Protein AF-A0A8X8BGA8-F1 (afdb_monomer_lite)

pLDDT: mean 84.97, std 10.37, range [48.41, 96.0]

Structure (mmCIF, N/CA/C/O backbone):
data_AF-A0A8X8BGA8-F1
#
_entry.id   AF-A0A8X8BGA8-F1
#
loop_
_atom_site.group_PDB
_atom_site.id
_atom_site.type_symbol
_atom_site.label_atom_id
_atom_site.label_alt_id
_atom_site.label_comp_id
_atom_site.label_asym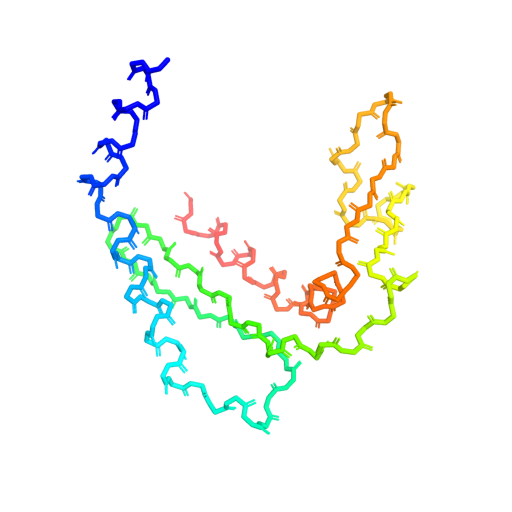_id
_atom_site.label_entity_id
_atom_site.label_seq_id
_atom_site.pdbx_PDB_ins_code
_atom_site.Cartn_x
_atom_site.Cartn_y
_atom_site.Cartn_z
_atom_site.occupancy
_atom_site.B_iso_or_equiv
_atom_site.auth_seq_id
_atom_site.auth_comp_id
_atom_site.auth_asym_id
_atom_site.auth_atom_id
_atom_site.pdbx_PDB_model_num
ATOM 1 N N . MET A 1 1 ? 1.547 29.064 -3.800 1.00 65.12 1 MET A N 1
ATOM 2 C CA . MET A 1 1 ? 1.621 28.961 -2.325 1.00 65.12 1 MET A CA 1
ATOM 3 C C . MET A 1 1 ? 0.243 28.824 -1.669 1.00 65.12 1 MET A C 1
ATOM 5 O O . MET A 1 1 ? 0.059 27.869 -0.930 1.00 65.12 1 MET A O 1
ATOM 9 N N . LEU A 1 2 ? -0.741 29.688 -1.972 1.00 78.19 2 LEU A N 1
ATOM 10 C CA . LEU A 1 2 ? -2.081 29.645 -1.347 1.00 78.19 2 LEU A CA 1
ATOM 11 C C . LEU A 1 2 ? -2.821 28.303 -1.545 1.00 78.19 2 LEU A C 1
ATOM 13 O O . LEU A 1 2 ? -3.275 27.708 -0.575 1.00 78.19 2 LEU A O 1
ATOM 17 N N . LYS A 1 3 ? -2.810 27.764 -2.774 1.00 84.06 3 LYS A N 1
ATOM 18 C CA . LYS A 1 3 ? -3.424 26.462 -3.104 1.00 84.06 3 LYS A CA 1
ATOM 19 C C . LYS A 1 3 ? -2.857 25.292 -2.284 1.00 84.06 3 LYS A C 1
ATOM 21 O O . LYS A 1 3 ? -3.600 24.410 -1.878 1.00 84.06 3 LYS A O 1
ATOM 26 N N . CYS A 1 4 ? -1.549 25.292 -2.007 1.00 87.12 4 CYS A N 1
ATOM 27 C CA . CYS A 1 4 ? -0.906 24.252 -1.195 1.00 87.12 4 CYS A CA 1
ATOM 28 C C . CYS A 1 4 ? -1.344 24.334 0.272 1.00 87.12 4 CYS A C 1
ATOM 30 O O . CYS A 1 4 ? -1.566 23.308 0.905 1.00 87.12 4 CYS A O 1
ATOM 32 N N . LEU A 1 5 ? -1.493 25.552 0.802 1.00 92.44 5 LEU A N 1
ATOM 33 C CA . LEU A 1 5 ? -1.941 25.773 2.175 1.00 92.44 5 LEU A CA 1
ATOM 34 C C . LEU A 1 5 ? -3.408 25.368 2.363 1.00 92.44 5 LEU A C 1
ATOM 36 O O . LEU A 1 5 ? -3.749 24.738 3.361 1.00 92.44 5 LEU A O 1
ATOM 40 N N . GLU A 1 6 ? -4.274 25.721 1.415 1.00 93.25 6 GLU A N 1
ATOM 41 C CA . GLU A 1 6 ? -5.689 25.337 1.433 1.00 93.25 6 GLU A CA 1
ATOM 42 C C . GLU A 1 6 ? -5.857 23.821 1.336 1.00 93.25 6 GLU A C 1
ATOM 44 O O . GLU A 1 6 ? -6.574 23.233 2.146 1.00 93.25 6 GLU A O 1
ATOM 49 N N . PHE A 1 7 ? -5.131 23.180 0.418 1.00 91.62 7 PHE A N 1
ATOM 50 C CA . PHE A 1 7 ? -5.152 21.728 0.284 1.00 91.62 7 PHE A CA 1
ATOM 51 C C . PHE A 1 7 ? -4.599 21.027 1.532 1.00 91.62 7 PHE A C 1
ATOM 53 O O . PHE A 1 7 ? -5.218 20.096 2.038 1.00 91.62 7 PHE A O 1
ATOM 60 N N . GLY A 1 8 ? -3.492 21.516 2.101 1.00 90.81 8 GLY A N 1
ATOM 61 C CA . GLY A 1 8 ? -2.949 20.985 3.353 1.00 90.81 8 GLY A CA 1
ATOM 62 C C . GLY A 1 8 ? -3.947 21.081 4.511 1.00 90.81 8 GLY A C 1
ATOM 63 O O . GLY A 1 8 ? -4.147 20.111 5.238 1.00 90.81 8 GLY A O 1
ATOM 64 N N . LYS A 1 9 ? -4.647 22.216 4.646 1.00 92.19 9 LYS A N 1
ATOM 65 C CA . LYS A 1 9 ? -5.720 22.383 5.643 1.00 92.19 9 LYS A CA 1
ATOM 66 C C . LYS A 1 9 ? -6.888 21.428 5.406 1.00 92.19 9 LYS A C 1
ATOM 68 O O . LYS A 1 9 ? -7.451 20.936 6.379 1.00 92.19 9 LYS A O 1
ATOM 73 N N . LEU A 1 10 ? -7.264 21.181 4.151 1.00 93.81 10 LEU A N 1
ATOM 74 C CA . LEU A 1 10 ? -8.320 20.228 3.807 1.00 93.81 10 LEU A CA 1
ATOM 75 C C . LEU A 1 10 ? -7.934 18.804 4.226 1.00 93.81 10 LEU A C 1
ATOM 77 O O . LEU A 1 10 ? -8.710 18.149 4.913 1.00 93.81 10 LEU A O 1
ATOM 81 N N . VAL A 1 11 ? -6.724 18.357 3.876 1.00 91.06 11 VAL A N 1
ATOM 82 C CA . VAL A 1 11 ? -6.218 17.025 4.243 1.00 91.06 11 VAL A CA 1
ATOM 83 C C . VAL A 1 11 ? -6.163 16.862 5.764 1.00 91.06 11 VAL A C 1
ATOM 85 O O . VAL A 1 11 ? -6.640 15.857 6.284 1.00 91.06 11 VAL A O 1
ATOM 88 N N . LEU A 1 12 ? -5.675 17.866 6.498 1.00 90.06 12 LEU A N 1
ATOM 89 C CA . LEU A 1 12 ? -5.631 17.825 7.966 1.00 90.06 12 LEU A CA 1
ATOM 90 C C . LEU A 1 12 ? -7.021 17.743 8.615 1.00 90.06 12 LEU A C 1
ATOM 92 O O . LEU A 1 12 ? -7.156 17.136 9.669 1.00 90.06 12 LEU A O 1
ATOM 96 N N . LYS A 1 13 ? -8.049 18.332 7.993 1.00 92.88 13 LYS A N 1
ATOM 97 C CA . LYS A 1 13 ? -9.440 18.294 8.480 1.00 92.88 13 LYS A CA 1
ATOM 98 C C . LYS A 1 13 ? -10.223 17.053 8.045 1.00 92.88 13 LYS A C 1
ATOM 100 O O . LYS A 1 13 ? -11.370 16.905 8.445 1.00 92.88 13 LYS A O 1
ATOM 105 N N . SER A 1 14 ? -9.655 16.215 7.181 1.00 89.56 14 SER A N 1
ATOM 106 C CA . SER A 1 14 ? -10.356 15.065 6.591 1.00 89.56 14 SER A CA 1
ATOM 107 C C . SER A 1 14 ? -10.344 13.807 7.464 1.00 89.56 14 SER A C 1
ATOM 109 O O . SER A 1 14 ? -10.905 12.793 7.061 1.00 89.56 14 SER A O 1
ATOM 111 N N . ASP A 1 15 ? -9.647 13.844 8.600 1.00 90.25 15 ASP A N 1
ATOM 112 C CA . ASP A 1 15 ? -9.330 12.700 9.464 1.00 90.25 15 ASP A CA 1
ATOM 113 C C . ASP A 1 15 ? -8.591 11.533 8.773 1.00 90.25 15 ASP A C 1
ATOM 115 O O . ASP A 1 15 ? -8.192 10.578 9.434 1.00 90.25 15 ASP A O 1
ATOM 119 N N . LEU A 1 16 ? -8.289 11.628 7.470 1.00 91.38 16 LEU A N 1
ATOM 120 C CA . LEU A 1 16 ? -7.597 10.576 6.719 1.00 91.38 16 LEU A CA 1
ATOM 121 C C . LEU A 1 16 ? -6.203 10.291 7.282 1.00 91.38 16 LEU A C 1
ATOM 123 O O . LEU A 1 16 ? -5.839 9.131 7.452 1.00 91.38 16 LEU A O 1
ATOM 127 N N . LEU A 1 17 ? -5.428 11.336 7.591 1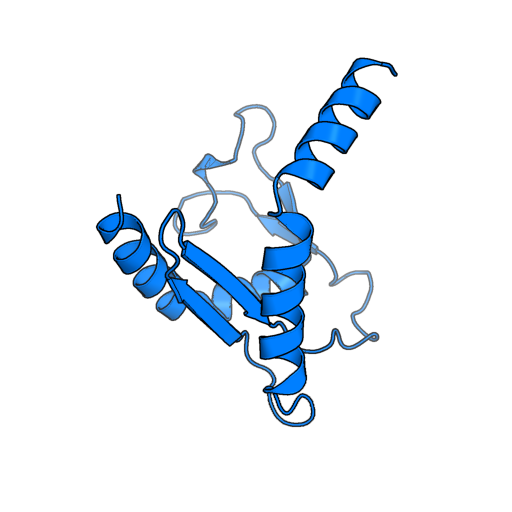.00 93.06 17 LEU A N 1
ATOM 128 C CA . LEU A 1 17 ? -4.089 11.188 8.168 1.00 93.06 17 LEU A CA 1
ATOM 129 C C . LEU A 1 17 ? -4.111 10.552 9.569 1.00 93.06 17 LEU A C 1
ATOM 131 O O . LEU A 1 17 ? -3.435 9.537 9.738 1.00 93.06 17 LEU A O 1
ATOM 135 N N . PRO A 1 18 ? -4.851 11.084 10.567 1.00 92.81 18 PRO A N 1
ATOM 136 C CA . PRO A 1 18 ? -4.879 10.475 11.895 1.00 92.81 18 PRO A CA 1
ATOM 137 C C . PRO A 1 18 ? -5.465 9.056 11.882 1.00 92.81 18 PRO A C 1
ATOM 139 O O . PRO A 1 18 ? -4.905 8.184 12.546 1.00 92.81 18 PRO A O 1
ATOM 142 N N . ASN A 1 19 ? -6.505 8.781 11.085 1.00 92.88 19 ASN A N 1
ATOM 143 C CA . ASN A 1 19 ? -7.072 7.432 10.980 1.00 92.88 19 ASN A CA 1
ATOM 144 C C . ASN A 1 19 ? -6.078 6.449 10.350 1.00 92.88 19 ASN A C 1
ATOM 146 O O . ASN A 1 19 ? -5.825 5.385 10.918 1.00 92.88 19 ASN A O 1
ATOM 150 N N . SER A 1 20 ? -5.453 6.825 9.227 1.00 94.31 20 SER A N 1
ATOM 151 C CA . SER A 1 20 ? -4.439 5.990 8.567 1.00 94.31 20 SER A CA 1
ATOM 152 C C . SER A 1 20 ? -3.267 5.709 9.504 1.00 94.31 20 SER A C 1
ATOM 154 O O . SER A 1 20 ? -2.825 4.569 9.628 1.00 94.31 20 SER A O 1
ATOM 156 N N . TRP A 1 21 ? -2.786 6.737 10.210 1.00 95.31 21 TRP A N 1
ATOM 157 C CA . TRP A 1 21 ? -1.675 6.593 11.145 1.00 95.31 21 TRP A CA 1
ATOM 158 C C . TRP A 1 21 ? -2.026 5.688 12.325 1.00 95.31 21 TRP A C 1
ATOM 160 O O . TRP A 1 21 ?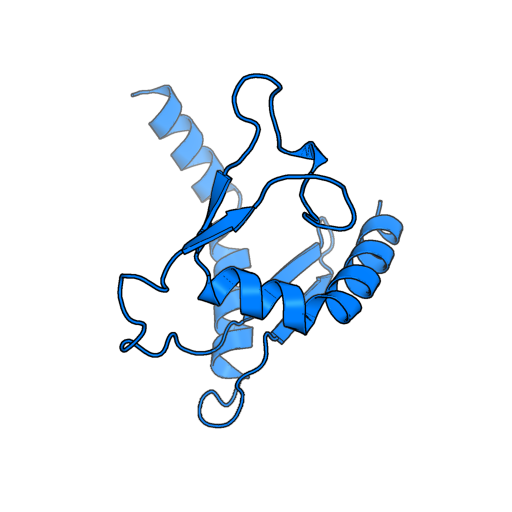 -1.231 4.820 12.675 1.00 95.31 21 TRP A O 1
ATOM 170 N N . SER A 1 22 ? -3.233 5.816 12.884 1.00 95.12 22 SER A N 1
ATOM 171 C CA . SER A 1 22 ? -3.702 4.930 13.953 1.00 95.12 22 SER A CA 1
ATOM 172 C C . SER A 1 22 ? -3.682 3.461 13.527 1.00 95.12 22 SER A C 1
ATOM 174 O O . SER A 1 22 ? -3.280 2.614 14.321 1.00 95.12 22 SER A O 1
ATOM 176 N N . LYS A 1 23 ? -4.082 3.148 12.287 1.00 96.00 23 LYS A N 1
ATOM 177 C CA . LYS A 1 23 ? -4.046 1.776 11.756 1.00 96.00 23 LYS A CA 1
ATOM 178 C C . LYS A 1 23 ? -2.634 1.284 11.487 1.00 96.00 23 LYS A C 1
ATOM 180 O O . LYS A 1 23 ? -2.325 0.144 11.813 1.00 96.00 23 LYS A O 1
ATOM 185 N N . ILE A 1 24 ? -1.752 2.147 10.988 1.00 94.94 24 ILE A N 1
ATOM 186 C CA . ILE A 1 24 ? -0.325 1.826 10.857 1.00 94.94 24 ILE A CA 1
ATOM 187 C C . ILE A 1 24 ? 0.281 1.496 12.228 1.00 94.94 24 ILE A C 1
ATOM 189 O O . ILE A 1 24 ? 0.976 0.492 12.351 1.00 94.94 24 ILE A O 1
ATOM 193 N N . SER A 1 25 ? -0.005 2.296 13.261 1.00 93.44 25 SER A N 1
ATOM 194 C CA . SER A 1 25 ? 0.475 2.042 14.626 1.00 93.44 25 SER A CA 1
ATOM 195 C C . SER A 1 25 ? -0.075 0.735 15.199 1.00 93.44 25 SER A C 1
ATOM 197 O O . SER A 1 25 ? 0.678 -0.038 15.776 1.00 93.44 25 SER A O 1
ATOM 199 N N . GLU A 1 26 ? -1.361 0.444 14.994 1.00 93.88 26 GLU A N 1
ATOM 200 C CA . GLU A 1 26 ? -1.982 -0.812 15.433 1.00 93.88 26 GLU A CA 1
ATOM 201 C C . GLU A 1 26 ? -1.273 -2.039 14.831 1.00 93.88 26 GLU A C 1
ATOM 203 O O . GLU A 1 26 ? -0.908 -2.969 15.553 1.00 93.88 26 GLU A O 1
ATOM 208 N N . VAL A 1 27 ? -1.006 -2.016 13.519 1.00 91.94 27 VAL A N 1
ATOM 209 C CA . VAL A 1 27 ? -0.263 -3.093 12.847 1.00 91.94 27 VAL A CA 1
ATOM 210 C C . VAL A 1 27 ? 1.166 -3.178 13.375 1.00 91.94 27 VAL A C 1
ATOM 212 O O . VAL A 1 27 ? 1.618 -4.274 13.705 1.00 91.94 27 VAL A O 1
ATOM 215 N N . TYR A 1 28 ? 1.843 -2.035 13.507 1.00 87.31 28 TYR A N 1
ATOM 216 C CA . TYR A 1 28 ? 3.218 -1.950 13.996 1.00 87.31 28 TYR A CA 1
ATOM 217 C C . TYR A 1 28 ? 3.389 -2.617 15.368 1.00 87.31 28 TYR A C 1
ATOM 219 O O . TYR A 1 28 ? 4.280 -3.449 15.526 1.00 87.31 28 TYR A O 1
ATOM 227 N N . GLU A 1 29 ? 2.522 -2.299 16.333 1.00 87.94 29 GLU A N 1
ATOM 228 C CA . GLU A 1 29 ? 2.584 -2.846 17.698 1.00 87.94 29 GLU A CA 1
ATOM 229 C C . GLU A 1 29 ? 2.223 -4.340 17.750 1.00 87.94 29 GLU A C 1
ATOM 231 O O . GLU A 1 29 ? 2.729 -5.086 18.587 1.00 87.94 29 GLU A O 1
ATOM 236 N N . SER A 1 30 ? 1.363 -4.807 16.839 1.00 85.06 30 SER A N 1
ATOM 237 C CA . SER A 1 30 ? 0.944 -6.215 16.780 1.00 85.06 30 SER A CA 1
ATOM 238 C C . SER A 1 30 ? 1.960 -7.148 16.100 1.00 85.06 30 SER A C 1
ATOM 240 O O . SER A 1 30 ? 1.890 -8.370 16.265 1.00 85.06 30 SER A O 1
ATOM 242 N N . THR A 1 31 ? 2.906 -6.603 15.326 1.00 81.06 31 THR A N 1
ATOM 243 C CA . THR A 1 31 ? 3.879 -7.389 14.559 1.00 81.06 31 THR A CA 1
ATOM 244 C C . THR A 1 31 ? 5.171 -7.621 15.350 1.00 81.06 31 THR A C 1
ATOM 246 O O . THR A 1 31 ? 5.926 -6.695 15.639 1.00 81.06 31 THR A O 1
ATOM 249 N N . ASN A 1 32 ? 5.532 -8.889 15.583 1.00 72.00 32 ASN A N 1
ATOM 250 C CA . ASN A 1 32 ? 6.877 -9.237 16.052 1.00 72.00 32 ASN A CA 1
ATOM 251 C C . ASN A 1 32 ? 7.906 -9.114 14.910 1.00 72.00 32 ASN A C 1
ATOM 253 O O . ASN A 1 32 ? 8.078 -10.022 14.095 1.00 72.00 32 ASN A O 1
ATOM 257 N N . ARG A 1 33 ? 8.597 -7.972 14.850 1.00 67.62 33 ARG A N 1
ATOM 258 C CA . ARG A 1 33 ? 9.527 -7.609 13.762 1.00 67.62 33 ARG A CA 1
ATOM 259 C C . ARG A 1 33 ? 10.835 -8.400 13.730 1.00 67.62 33 ARG A C 1
ATOM 261 O O . ARG A 1 33 ? 11.535 -8.363 12.724 1.00 67.62 33 ARG A O 1
ATOM 268 N N . ASN A 1 34 ? 11.167 -9.126 14.796 1.00 64.81 34 ASN A N 1
ATOM 269 C CA . ASN A 1 34 ? 12.442 -9.843 14.899 1.00 64.81 34 ASN A CA 1
ATOM 270 C C . ASN A 1 34 ? 12.453 -11.197 14.172 1.00 64.81 34 ASN A C 1
ATOM 272 O O . ASN A 1 34 ? 13.501 -11.835 14.106 1.00 64.81 34 ASN A O 1
ATOM 276 N N . GLN A 1 35 ? 11.310 -11.654 13.649 1.00 59.78 35 GLN A N 1
ATOM 277 C CA . GLN A 1 35 ? 11.185 -12.981 13.033 1.00 59.78 35 GLN A CA 1
ATOM 278 C C . GLN A 1 35 ? 10.593 -12.970 11.624 1.00 59.78 35 GLN A C 1
ATOM 280 O O . GLN A 1 35 ? 10.738 -13.964 10.918 1.00 59.78 35 GLN A O 1
ATOM 285 N N . ASP A 1 36 ? 9.958 -11.878 11.195 1.00 63.56 36 ASP A N 1
ATOM 286 C CA . ASP A 1 36 ? 9.201 -11.874 9.947 1.00 63.56 36 ASP A CA 1
ATOM 287 C C . ASP A 1 36 ? 9.906 -11.091 8.839 1.00 63.56 36 ASP A C 1
ATOM 289 O O . ASP A 1 36 ? 10.149 -9.890 8.958 1.00 63.56 36 ASP A O 1
ATOM 293 N N . SER A 1 37 ? 10.251 -11.791 7.759 1.00 70.56 37 SER A N 1
ATOM 294 C CA . SER A 1 37 ? 10.861 -11.206 6.563 1.00 70.56 37 SER A CA 1
ATOM 295 C C . SER A 1 37 ? 9.858 -10.961 5.434 1.00 70.56 37 SER A C 1
ATOM 297 O O . SER A 1 37 ? 10.273 -10.542 4.355 1.00 70.56 37 SER A O 1
ATOM 299 N N . SER A 1 38 ? 8.572 -11.255 5.644 1.00 82.75 38 SER A N 1
ATOM 300 C CA . SER A 1 38 ? 7.530 -11.141 4.619 1.00 82.75 38 SER A CA 1
ATOM 301 C C . SER A 1 38 ? 6.756 -9.820 4.705 1.00 82.75 38 SER A C 1
ATOM 303 O O . SER A 1 38 ? 6.701 -9.179 5.756 1.00 82.75 38 SER A O 1
ATOM 305 N N . LEU A 1 39 ? 6.169 -9.396 3.579 1.00 88.06 39 LEU A N 1
ATOM 306 C CA . LEU A 1 39 ? 5.236 -8.270 3.542 1.00 88.06 39 LEU A CA 1
ATOM 307 C C . LEU A 1 39 ? 3.916 -8.691 4.192 1.00 88.06 39 LEU A C 1
ATOM 309 O O . LEU A 1 39 ? 3.283 -9.644 3.746 1.00 88.06 39 LEU A O 1
ATOM 313 N N . LYS A 1 40 ? 3.467 -7.944 5.200 1.00 89.12 40 LYS A N 1
ATOM 314 C CA . LYS A 1 40 ? 2.163 -8.166 5.828 1.00 89.12 40 LYS A CA 1
ATOM 315 C C . LYS A 1 40 ? 1.141 -7.185 5.299 1.00 89.12 40 LYS A C 1
ATOM 317 O O . LYS A 1 40 ? 1.420 -5.997 5.151 1.00 89.12 40 LYS A O 1
ATOM 322 N N . ILE A 1 41 ? -0.065 -7.690 5.077 1.00 91.56 41 ILE A N 1
ATOM 323 C CA . ILE A 1 41 ? -1.201 -6.908 4.604 1.00 91.56 41 ILE A CA 1
ATOM 324 C C . ILE A 1 41 ? -2.322 -7.043 5.632 1.00 91.56 41 ILE A C 1
ATOM 326 O O . ILE A 1 41 ? -2.686 -8.152 6.028 1.00 91.56 41 ILE A O 1
ATOM 330 N N . LYS A 1 42 ? -2.856 -5.911 6.092 1.00 92.50 42 LYS A N 1
ATOM 331 C CA . LYS A 1 42 ? -4.000 -5.849 7.009 1.00 92.50 42 LYS A CA 1
ATOM 332 C C . LYS A 1 42 ? -5.093 -4.982 6.407 1.00 92.50 42 LYS A C 1
ATOM 334 O O . LYS A 1 42 ? -4.818 -3.896 5.906 1.00 92.50 42 LYS A O 1
ATOM 339 N N . ILE A 1 43 ? -6.323 -5.477 6.459 1.00 92.69 43 ILE A N 1
ATOM 340 C CA . ILE A 1 43 ? -7.493 -4.833 5.865 1.00 92.69 43 ILE A CA 1
ATOM 341 C C . ILE A 1 43 ? -8.422 -4.406 6.997 1.00 92.69 43 ILE A C 1
ATOM 343 O O . ILE A 1 43 ? -8.769 -5.212 7.859 1.00 92.69 43 ILE A O 1
ATOM 347 N N . TYR A 1 44 ? -8.830 -3.144 6.971 1.00 92.69 44 TYR A N 1
ATOM 348 C CA . TYR A 1 44 ? -9.743 -2.535 7.926 1.00 92.69 44 TYR A CA 1
ATOM 349 C C . TYR A 1 44 ? -10.951 -1.979 7.167 1.00 92.69 44 TYR A C 1
ATOM 351 O O . TYR A 1 44 ? -10.876 -0.873 6.627 1.00 92.69 44 TYR A O 1
ATOM 359 N N . PRO A 1 45 ? -12.055 -2.737 7.081 1.00 90.31 45 PRO A N 1
ATOM 360 C CA . PRO A 1 45 ? -13.299 -2.228 6.521 1.00 90.31 45 PRO A CA 1
ATOM 361 C C . PRO A 1 45 ? -13.878 -1.145 7.437 1.00 90.31 45 PRO A C 1
ATOM 363 O O . PRO A 1 45 ? -14.074 -1.377 8.631 1.00 90.31 45 PRO A O 1
ATOM 366 N N . GLU A 1 46 ? -14.174 0.030 6.888 1.00 87.06 46 GLU A N 1
ATOM 367 C CA . GLU A 1 46 ? -14.832 1.129 7.598 1.00 87.06 46 GLU A CA 1
ATOM 368 C C . GLU A 1 46 ? -16.152 1.487 6.906 1.00 87.06 46 GLU A C 1
ATOM 370 O O . GLU A 1 46 ? -16.463 1.030 5.808 1.00 87.06 46 GLU A O 1
ATOM 375 N N . THR A 1 47 ? -16.960 2.336 7.540 1.00 86.81 47 THR A N 1
ATOM 376 C CA . THR A 1 47 ? -18.298 2.678 7.029 1.00 86.81 47 THR A CA 1
ATOM 377 C C . THR A 1 47 ? -18.269 3.402 5.678 1.00 86.81 47 THR A C 1
ATOM 379 O O . THR A 1 47 ? -19.248 3.350 4.941 1.00 86.81 47 THR A O 1
ATOM 382 N N . LYS A 1 48 ? -17.183 4.121 5.363 1.00 87.75 48 LYS A N 1
ATOM 383 C CA . LYS A 1 48 ? -17.083 4.982 4.167 1.00 87.75 48 LYS A CA 1
ATOM 384 C C . LYS A 1 48 ? -16.000 4.557 3.178 1.00 87.75 48 LYS A C 1
ATOM 386 O O . LYS A 1 48 ? -16.036 4.987 2.031 1.00 87.75 48 LYS A O 1
ATOM 391 N N . TYR A 1 49 ? -15.015 3.794 3.630 1.00 88.88 49 TYR A N 1
ATOM 392 C CA . TYR A 1 49 ? -13.873 3.346 2.843 1.00 88.88 49 TYR A CA 1
ATOM 393 C C . TYR A 1 49 ? -13.266 2.109 3.502 1.00 88.88 49 TYR A C 1
ATOM 395 O O . TYR A 1 49 ? -13.610 1.763 4.627 1.00 88.88 49 TYR A O 1
ATOM 403 N N . THR A 1 50 ? -12.358 1.441 2.803 1.00 90.88 50 THR A N 1
ATOM 404 C CA . THR A 1 50 ? -11.554 0.360 3.375 1.00 90.88 50 THR A CA 1
ATOM 405 C C . THR A 1 50 ? -10.107 0.817 3.443 1.00 90.88 50 THR A C 1
ATOM 407 O O . THR A 1 50 ? -9.559 1.283 2.444 1.00 90.88 50 THR A O 1
ATOM 410 N N . THR A 1 51 ? -9.487 0.675 4.611 1.00 93.31 51 THR A N 1
ATOM 411 C CA . THR A 1 51 ? -8.070 0.984 4.814 1.00 93.31 51 THR A CA 1
ATOM 412 C C . THR A 1 51 ? -7.247 -0.292 4.667 1.00 93.31 51 THR A C 1
ATOM 414 O O . THR A 1 51 ? -7.471 -1.267 5.382 1.00 93.31 51 THR A O 1
ATOM 417 N N . VAL A 1 52 ? -6.273 -0.291 3.755 1.00 94.75 52 VAL A N 1
ATOM 418 C CA . VAL A 1 52 ? -5.313 -1.392 3.582 1.00 94.75 52 VAL A CA 1
ATOM 419 C C . VAL A 1 52 ? -3.941 -0.932 4.063 1.00 94.75 52 VAL A C 1
ATOM 421 O O . VAL A 1 52 ? -3.372 0.015 3.521 1.00 94.75 52 VAL A O 1
ATOM 424 N N . VAL A 1 53 ? -3.410 -1.600 5.084 1.00 95.12 53 VAL A N 1
ATOM 425 C CA . VAL A 1 53 ? -2.102 -1.310 5.677 1.00 95.12 53 VAL A CA 1
ATOM 426 C C . VAL A 1 53 ? -1.089 -2.348 5.213 1.00 95.12 53 VAL A C 1
ATOM 428 O O . VAL A 1 53 ? -1.301 -3.550 5.376 1.00 95.12 53 VAL A O 1
ATOM 431 N N . PHE A 1 54 ? 0.028 -1.863 4.674 1.00 93.44 54 PHE A N 1
ATOM 432 C CA . PHE A 1 54 ? 1.189 -2.661 4.295 1.00 93.44 54 PHE A CA 1
ATOM 433 C C . PHE A 1 54 ? 2.287 -2.488 5.350 1.00 93.44 54 PHE A C 1
ATOM 435 O O . PHE A 1 54 ? 2.786 -1.381 5.544 1.00 93.44 54 PHE A O 1
ATOM 442 N N . ASP A 1 55 ? 2.670 -3.572 6.020 1.00 90.62 55 ASP A N 1
ATOM 443 C CA . ASP A 1 55 ? 3.782 -3.605 6.977 1.00 90.62 55 ASP A CA 1
ATOM 444 C C . ASP A 1 55 ? 4.938 -4.387 6.354 1.00 90.62 55 ASP A C 1
ATOM 446 O O . ASP A 1 55 ? 4.912 -5.613 6.231 1.00 90.62 55 ASP A O 1
ATOM 450 N N . ALA A 1 56 ? 5.923 -3.633 5.873 1.00 88.81 56 ALA A N 1
ATOM 451 C CA . ALA A 1 56 ? 7.143 -4.169 5.295 1.00 88.81 56 ALA A CA 1
ATOM 452 C C . ALA A 1 56 ? 8.186 -4.429 6.397 1.00 88.81 56 ALA A C 1
ATOM 454 O O . ALA A 1 56 ? 8.265 -3.661 7.365 1.00 88.81 56 ALA A O 1
ATOM 455 N N . PRO A 1 57 ? 9.037 -5.459 6.242 1.00 84.88 57 PRO A N 1
ATOM 456 C CA . PRO A 1 57 ? 10.123 -5.707 7.178 1.00 84.88 57 PRO A CA 1
ATOM 457 C C . PRO A 1 57 ? 11.099 -4.525 7.210 1.00 84.88 57 PRO A C 1
ATOM 459 O O . PRO A 1 57 ? 11.220 -3.756 6.250 1.00 84.88 57 PRO A O 1
ATOM 462 N N . LEU A 1 58 ? 11.839 -4.400 8.315 1.00 78.19 58 LEU A N 1
ATOM 463 C CA . LEU A 1 58 ? 12.884 -3.386 8.436 1.00 78.19 58 LEU A CA 1
ATOM 464 C C . LEU A 1 58 ? 13.892 -3.532 7.289 1.00 78.19 58 LEU A C 1
ATOM 466 O O . LEU A 1 58 ? 14.449 -4.608 7.055 1.00 78.19 58 LEU A O 1
ATOM 470 N N . LEU A 1 59 ? 14.138 -2.425 6.587 1.00 69.00 59 LEU A N 1
ATOM 471 C CA . LEU A 1 59 ? 15.145 -2.362 5.538 1.00 69.00 59 LEU A CA 1
ATOM 472 C C . LEU A 1 59 ? 16.507 -2.703 6.150 1.00 69.00 59 LEU A C 1
ATOM 474 O O . LEU A 1 59 ? 17.001 -1.994 7.027 1.00 69.00 59 LEU A O 1
ATOM 478 N N . ARG A 1 60 ? 17.134 -3.785 5.680 1.00 66.38 60 ARG A N 1
ATOM 479 C CA . ARG A 1 60 ? 18.539 -4.051 5.999 1.00 66.38 60 ARG A CA 1
ATOM 480 C C . ARG A 1 60 ? 19.356 -2.915 5.389 1.00 66.38 60 ARG A C 1
ATOM 482 O O . ARG A 1 60 ? 19.390 -2.770 4.174 1.00 66.38 60 ARG A O 1
ATOM 489 N N . THR A 1 61 ? 20.021 -2.116 6.213 1.00 59.19 61 THR A N 1
ATOM 490 C CA . THR A 1 61 ? 20.788 -0.923 5.801 1.00 59.19 61 THR A CA 1
ATOM 491 C C . THR A 1 61 ? 22.003 -1.218 4.911 1.00 59.19 61 THR A C 1
ATOM 493 O O . THR A 1 61 ? 22.690 -0.292 4.501 1.00 59.19 61 THR A O 1
ATOM 496 N N . ASN A 1 62 ? 22.264 -2.488 4.586 1.00 59.97 62 ASN A N 1
ATOM 497 C CA . ASN A 1 62 ? 23.459 -2.941 3.874 1.00 59.97 62 ASN A CA 1
ATOM 498 C C . ASN A 1 62 ? 23.183 -3.339 2.414 1.00 59.97 62 ASN A C 1
ATOM 500 O O . ASN A 1 62 ? 23.910 -4.169 1.870 1.00 59.97 62 ASN A O 1
ATOM 504 N N . TYR A 1 63 ? 22.139 -2.803 1.774 1.00 62.22 63 TYR A N 1
ATOM 505 C CA . TYR A 1 63 ? 21.980 -2.995 0.331 1.00 62.22 63 TYR A CA 1
ATOM 506 C C . TYR A 1 63 ? 23.082 -2.221 -0.407 1.00 62.22 63 TYR A C 1
ATOM 508 O O . TYR A 1 63 ? 23.198 -1.009 -0.209 1.00 62.22 63 TYR A O 1
ATOM 516 N N . PRO A 1 64 ? 23.896 -2.881 -1.251 1.00 63.69 64 PRO A N 1
ATOM 517 C CA . PRO A 1 64 ? 24.848 -2.183 -2.104 1.00 63.69 64 PRO A CA 1
ATOM 518 C C . PRO A 1 64 ? 24.105 -1.154 -2.961 1.00 63.69 64 PRO A C 1
ATOM 520 O O . PRO A 1 64 ? 23.065 -1.476 -3.540 1.00 63.69 64 PRO A O 1
ATOM 523 N N . SER A 1 65 ? 24.629 0.071 -3.057 1.00 60.44 65 SER A N 1
ATOM 524 C CA . SER A 1 65 ? 23.993 1.157 -3.823 1.00 60.44 65 SER A CA 1
ATOM 525 C C . SER A 1 65 ? 23.738 0.767 -5.286 1.00 60.44 65 SER A C 1
ATOM 527 O O . SER A 1 65 ? 22.735 1.175 -5.868 1.00 60.44 65 SER A O 1
ATOM 529 N N . ASP A 1 66 ? 24.591 -0.092 -5.847 1.00 59.59 66 ASP A N 1
ATOM 530 C CA . ASP A 1 66 ? 24.493 -0.589 -7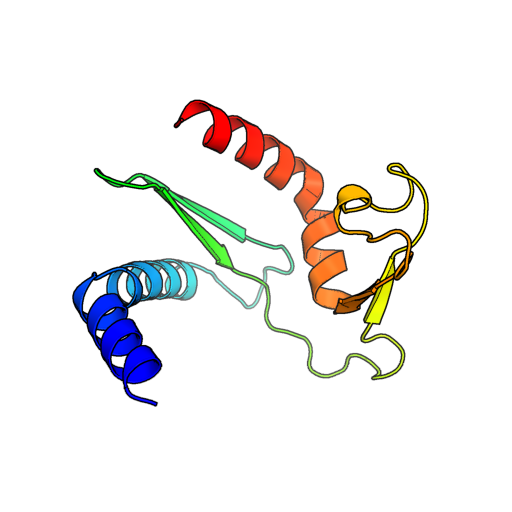.225 1.00 59.59 66 ASP A CA 1
ATOM 531 C C . ASP A 1 66 ? 23.363 -1.619 -7.420 1.00 59.59 66 ASP A C 1
ATOM 533 O O . ASP A 1 66 ? 22.988 -1.941 -8.542 1.00 59.59 66 ASP A O 1
ATOM 537 N N . SER A 1 67 ? 22.790 -2.135 -6.328 1.00 65.06 67 SER A N 1
ATOM 538 C CA . SER A 1 67 ? 21.664 -3.080 -6.315 1.00 65.06 67 SER A CA 1
ATOM 539 C C . SER A 1 67 ? 20.358 -2.441 -5.833 1.00 65.06 67 SER A C 1
ATOM 541 O O . SER A 1 67 ? 19.376 -3.146 -5.617 1.00 65.06 67 SER A O 1
ATOM 543 N N . ALA A 1 68 ? 20.324 -1.118 -5.638 1.00 77.56 68 ALA A N 1
ATOM 544 C CA . ALA A 1 68 ? 19.175 -0.418 -5.064 1.00 77.56 68 ALA A CA 1
ATOM 545 C C . ALA A 1 68 ? 18.027 -0.187 -6.062 1.00 77.56 68 ALA A C 1
ATOM 547 O O . ALA A 1 68 ? 16.929 0.186 -5.644 1.00 77.56 68 ALA A O 1
ATOM 548 N N . SER A 1 69 ? 18.247 -0.410 -7.364 1.00 88.31 69 SER A N 1
ATOM 549 C CA . SER A 1 69 ? 17.239 -0.166 -8.400 1.00 88.31 69 SER A CA 1
ATOM 550 C C . SER A 1 69 ? 17.082 -1.320 -9.386 1.00 88.31 69 SER A C 1
ATOM 552 O O . SER A 1 69 ? 18.063 -1.925 -9.806 1.00 88.31 69 SER A O 1
ATOM 554 N N . THR A 1 70 ? 15.841 -1.586 -9.784 1.00 89.81 70 THR A N 1
ATOM 555 C CA . THR A 1 70 ? 15.475 -2.519 -10.850 1.00 89.81 70 THR A CA 1
ATOM 556 C C . THR A 1 70 ? 14.848 -1.720 -11.981 1.00 89.81 70 THR A C 1
ATOM 558 O O . THR A 1 70 ? 13.850 -1.029 -11.772 1.00 89.81 70 THR A O 1
ATOM 561 N N . THR A 1 71 ? 15.427 -1.801 -13.176 1.00 91.38 71 THR A N 1
ATOM 562 C CA . THR A 1 71 ? 14.831 -1.212 -14.377 1.00 91.38 71 THR A CA 1
ATOM 563 C C . THR A 1 71 ? 13.799 -2.168 -14.947 1.00 91.38 71 THR A C 1
ATOM 565 O O . THR A 1 71 ? 14.111 -3.311 -15.274 1.00 91.38 71 THR A O 1
ATOM 568 N N . LEU A 1 72 ? 12.570 -1.687 -15.086 1.00 90.69 72 LEU A N 1
ATOM 569 C CA . LEU A 1 72 ? 11.496 -2.402 -15.748 1.00 90.69 72 LEU A CA 1
ATOM 570 C C . LEU A 1 72 ? 11.362 -1.865 -17.169 1.00 90.69 72 LEU A C 1
ATOM 572 O O . LEU A 1 72 ? 11.225 -0.654 -17.375 1.00 90.69 72 LEU A O 1
ATOM 576 N N . SER A 1 73 ? 11.346 -2.770 -18.143 1.00 89.88 73 SER A N 1
ATOM 577 C CA . SER A 1 73 ? 11.069 -2.508 -19.565 1.00 89.88 73 SER A CA 1
ATOM 578 C C . SER A 1 73 ? 10.322 -3.706 -20.163 1.00 89.88 73 SER A C 1
ATOM 580 O O . SER A 1 73 ? 10.353 -4.793 -19.584 1.00 89.88 73 SER A O 1
ATOM 582 N N . GLY A 1 74 ? 9.679 -3.525 -21.317 1.00 84.12 74 GLY A N 1
ATOM 583 C CA . GLY A 1 74 ? 9.197 -4.645 -22.131 1.00 84.12 74 GLY A CA 1
ATOM 584 C C . GLY A 1 74 ? 7.722 -5.018 -21.958 1.00 84.12 74 GLY A C 1
ATOM 585 O O . GLY A 1 74 ? 6.877 -4.175 -21.653 1.00 84.12 74 GLY A O 1
ATOM 586 N N . THR A 1 75 ? 7.411 -6.280 -22.262 1.00 83.50 75 THR A N 1
ATOM 587 C CA . THR A 1 75 ? 6.044 -6.814 -22.414 1.00 83.50 75 THR A CA 1
ATOM 588 C C . THR A 1 75 ? 5.359 -7.090 -21.064 1.00 83.50 75 THR A C 1
ATOM 590 O O . THR A 1 75 ? 6.028 -7.077 -20.030 1.00 83.50 75 THR A O 1
ATOM 593 N N . PRO A 1 76 ? 4.039 -7.378 -21.029 1.00 82.19 76 PRO A N 1
ATOM 594 C CA . PRO A 1 76 ? 3.330 -7.702 -19.785 1.00 82.19 76 PRO A CA 1
ATOM 595 C C . PRO A 1 76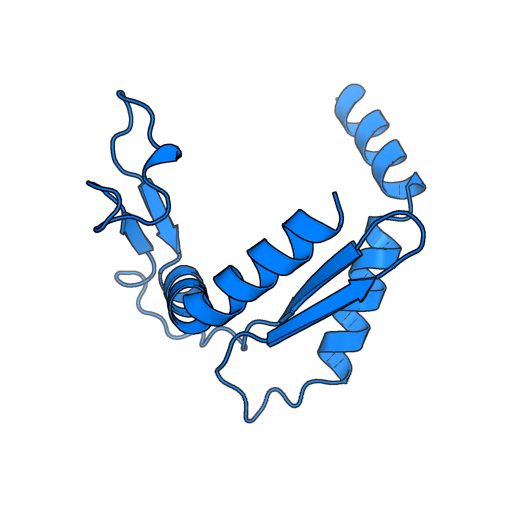 ? 3.944 -8.853 -18.975 1.00 82.19 76 PRO A C 1
ATOM 597 O O . PRO A 1 76 ? 3.900 -8.824 -17.746 1.00 82.19 76 PRO A O 1
ATOM 600 N N . ASP A 1 77 ? 4.551 -9.831 -19.653 1.00 82.44 77 ASP A N 1
ATOM 601 C CA . ASP A 1 77 ? 5.218 -10.972 -19.012 1.00 82.44 77 ASP A CA 1
ATOM 602 C C . ASP A 1 77 ? 6.543 -10.579 -18.340 1.00 82.44 77 ASP A C 1
ATOM 604 O O . ASP A 1 77 ? 7.004 -11.251 -17.421 1.00 82.44 77 ASP A O 1
ATOM 608 N N . GLN A 1 78 ? 7.157 -9.482 -18.792 1.00 83.00 78 GLN A N 1
ATOM 609 C CA . GLN A 1 78 ? 8.437 -8.968 -18.300 1.00 83.00 78 GLN A CA 1
ATOM 610 C C . GLN A 1 78 ? 8.254 -7.842 -17.277 1.00 83.00 78 GLN A C 1
ATOM 612 O O . GLN A 1 78 ? 9.070 -7.690 -16.369 1.00 83.00 78 GLN A O 1
ATOM 617 N N . ASN A 1 79 ? 7.181 -7.057 -17.408 1.00 87.94 79 ASN A N 1
ATOM 618 C CA . ASN A 1 79 ? 6.855 -5.958 -16.516 1.00 87.94 79 ASN A CA 1
ATOM 619 C C . ASN A 1 79 ? 5.359 -5.970 -16.120 1.00 87.94 79 ASN A C 1
ATOM 621 O O . ASN A 1 79 ? 4.498 -5.648 -16.951 1.00 87.94 79 ASN A O 1
ATOM 625 N N . PRO A 1 80 ? 5.026 -6.193 -14.831 1.00 88.56 80 PRO A N 1
ATOM 626 C CA . PRO A 1 80 ? 3.641 -6.124 -14.353 1.00 88.56 80 PRO A CA 1
ATOM 627 C C . PRO A 1 80 ? 3.010 -4.725 -14.488 1.00 88.56 80 PRO A C 1
ATOM 629 O O . PRO A 1 80 ? 1.790 -4.586 -14.443 1.00 88.56 80 PRO A O 1
ATOM 632 N N . PHE A 1 81 ? 3.823 -3.693 -14.699 1.00 91.31 81 PHE A N 1
ATOM 633 C CA . PHE A 1 81 ? 3.428 -2.298 -14.860 1.00 91.31 81 PHE A CA 1
ATOM 634 C C . PHE A 1 81 ? 3.586 -1.790 -16.303 1.00 91.31 81 PHE A C 1
ATOM 636 O O . PHE A 1 81 ? 3.815 -0.600 -16.512 1.00 91.31 81 PHE A O 1
ATOM 643 N N . HIS A 1 82 ? 3.504 -2.666 -17.311 1.00 88.75 82 HIS A N 1
ATOM 644 C CA . HIS A 1 82 ? 3.694 -2.299 -18.726 1.00 88.75 82 HIS A CA 1
ATOM 645 C C . HIS A 1 82 ? 2.770 -1.160 -19.205 1.00 88.75 82 HIS A C 1
ATOM 647 O O . HIS A 1 82 ? 3.109 -0.433 -20.132 1.00 88.75 82 HIS A O 1
ATOM 653 N N . PHE A 1 83 ? 1.616 -0.970 -18.559 1.00 88.44 83 PHE A N 1
ATOM 654 C CA . PHE A 1 83 ? 0.674 0.113 -18.857 1.00 88.44 83 PHE A CA 1
ATOM 655 C C . PHE A 1 83 ? 1.105 1.487 -18.311 1.00 88.44 83 PHE A C 1
ATOM 657 O O . PHE A 1 83 ? 0.495 2.492 -18.662 1.00 88.44 83 PHE A O 1
ATOM 664 N N . LEU A 1 84 ? 2.125 1.554 -17.445 1.00 88.25 84 LEU A N 1
ATOM 665 C CA . LEU A 1 84 ? 2.667 2.815 -16.921 1.00 88.25 84 LEU A CA 1
ATOM 666 C C . LEU A 1 84 ? 3.675 3.476 -17.875 1.00 88.25 84 LEU A C 1
ATOM 668 O O . LEU A 1 84 ? 4.142 4.580 -17.593 1.00 88.25 84 LEU A O 1
ATOM 672 N N . TYR A 1 85 ? 4.026 2.830 -18.992 1.00 83.12 85 TYR A N 1
ATOM 673 C CA . TYR A 1 85 ? 4.909 3.425 -19.989 1.00 83.12 85 TYR A CA 1
ATOM 674 C C . TYR A 1 85 ? 4.211 4.502 -20.810 1.00 83.12 85 TYR A C 1
ATOM 676 O O . TYR A 1 85 ? 3.050 4.391 -21.195 1.00 83.12 85 TYR A O 1
ATOM 684 N N . LEU A 1 86 ? 4.987 5.525 -21.151 1.00 76.06 86 LEU A N 1
ATOM 685 C CA . LEU A 1 86 ? 4.679 6.424 -22.253 1.00 76.06 86 LEU A CA 1
ATOM 686 C C . LEU A 1 86 ? 5.529 5.981 -23.443 1.00 76.06 86 LEU A C 1
ATOM 688 O O . LEU A 1 86 ? 6.664 5.562 -23.242 1.00 76.06 86 LEU A O 1
ATOM 692 N N . GLU A 1 87 ? 5.057 6.144 -24.680 1.00 76.25 87 GLU A N 1
ATOM 693 C CA . GLU A 1 87 ? 5.864 5.811 -25.875 1.00 76.25 87 GLU A CA 1
ATOM 694 C C . GLU A 1 87 ? 7.254 6.471 -25.856 1.00 76.25 87 GLU A C 1
ATOM 696 O O . GLU A 1 87 ? 8.236 5.911 -26.332 1.00 76.25 87 GLU A O 1
ATOM 701 N N . LYS A 1 88 ? 7.349 7.661 -25.251 1.00 84.38 88 LYS A N 1
ATOM 702 C CA . LYS A 1 88 ? 8.596 8.427 -25.113 1.00 84.38 88 LYS A CA 1
ATOM 703 C C . LYS A 1 88 ? 9.491 7.966 -23.957 1.00 84.38 88 LYS A C 1
ATOM 705 O O . LYS A 1 88 ? 10.643 8.381 -23.895 1.00 84.38 88 LYS A O 1
ATOM 710 N N . ILE A 1 89 ? 8.968 7.169 -23.026 1.00 84.81 89 ILE A N 1
ATOM 711 C CA . ILE A 1 89 ? 9.666 6.678 -21.830 1.00 84.81 89 ILE A CA 1
ATOM 712 C C . ILE A 1 89 ? 9.353 5.177 -21.690 1.00 84.81 89 ILE A C 1
ATOM 714 O O . ILE A 1 89 ? 8.484 4.793 -20.902 1.00 84.81 89 ILE A O 1
ATOM 718 N N . PRO A 1 90 ? 10.036 4.318 -22.472 1.00 83.62 90 PRO A N 1
ATOM 719 C CA . PRO A 1 90 ? 9.720 2.889 -22.577 1.00 83.62 90 PRO A CA 1
ATOM 720 C C . PRO A 1 90 ? 10.243 2.051 -21.396 1.00 83.62 90 PRO A C 1
ATOM 722 O O . PRO A 1 90 ? 10.119 0.827 -21.388 1.00 83.62 90 PRO A O 1
ATOM 725 N N . SER A 1 91 ? 10.873 2.693 -20.411 1.00 90.00 91 SER A N 1
ATOM 726 C CA . SER A 1 91 ? 11.437 2.050 -19.227 1.00 90.00 91 SER A CA 1
ATOM 727 C C . SER A 1 91 ? 11.443 3.002 -18.038 1.00 90.00 91 SER A C 1
ATOM 729 O O . SER A 1 91 ? 11.636 4.205 -18.213 1.00 90.00 91 SER A O 1
ATOM 731 N N . PHE A 1 92 ? 11.330 2.465 -16.827 1.00 91.00 92 PHE A N 1
ATOM 732 C CA . PHE A 1 92 ? 11.548 3.216 -15.591 1.00 91.00 92 PHE A CA 1
ATOM 733 C C . PHE A 1 92 ? 12.251 2.337 -14.557 1.00 91.00 92 PHE A C 1
ATOM 735 O O . PHE A 1 92 ? 12.228 1.110 -14.649 1.00 91.00 92 PHE A O 1
ATOM 742 N N . SER A 1 93 ? 12.882 2.971 -13.573 1.00 91.75 93 SER A N 1
ATOM 743 C CA . SER A 1 93 ? 13.556 2.275 -12.478 1.00 91.75 93 SER A CA 1
ATOM 744 C C . SER A 1 93 ? 12.753 2.395 -11.191 1.00 91.75 93 SER A C 1
ATOM 746 O O . SER A 1 93 ? 12.210 3.456 -10.885 1.00 91.75 93 SER A O 1
ATOM 748 N N . ILE A 1 94 ? 12.707 1.311 -10.423 1.00 92.00 94 ILE A N 1
ATOM 749 C CA . ILE A 1 94 ? 12.073 1.246 -9.102 1.00 92.00 94 ILE A CA 1
ATOM 750 C C . ILE A 1 94 ? 13.056 0.742 -8.061 1.00 92.00 94 ILE A C 1
ATOM 752 O O . ILE A 1 94 ? 14.034 0.080 -8.396 1.00 92.00 94 ILE A O 1
ATOM 756 N N . HIS A 1 95 ? 12.788 1.035 -6.791 1.00 90.38 95 HIS A N 1
ATOM 757 C CA . HIS A 1 95 ? 13.608 0.553 -5.687 1.00 90.38 95 HIS A CA 1
ATOM 758 C C . HIS A 1 95 ? 13.558 -0.982 -5.605 1.00 90.38 95 HIS A C 1
ATOM 760 O O . HIS A 1 95 ? 12.496 -1.557 -5.352 1.00 90.38 95 HIS A O 1
ATOM 766 N N . ALA A 1 96 ? 14.6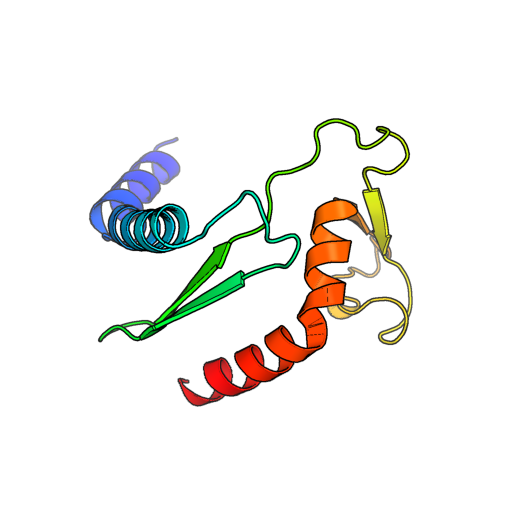97 -1.643 -5.813 1.00 89.31 96 ALA A N 1
ATOM 767 C CA . ALA A 1 96 ? 14.763 -3.096 -5.978 1.00 89.31 96 ALA A CA 1
ATOM 768 C C . ALA A 1 96 ? 14.247 -3.876 -4.750 1.00 89.31 96 ALA A C 1
ATOM 770 O O . ALA A 1 96 ? 13.407 -4.756 -4.940 1.00 89.31 96 ALA A O 1
ATOM 771 N N . PRO A 1 97 ? 14.612 -3.534 -3.494 1.00 87.12 97 PRO A N 1
ATOM 772 C CA . PRO A 1 97 ? 14.055 -4.218 -2.323 1.00 87.12 97 PRO A CA 1
ATOM 773 C C . PRO A 1 97 ? 12.532 -4.083 -2.199 1.00 87.12 97 PRO A C 1
ATOM 775 O O . PRO A 1 97 ? 11.854 -5.025 -1.798 1.00 87.12 97 PRO A O 1
ATOM 778 N N . ALA A 1 98 ? 11.974 -2.924 -2.569 1.00 88.81 98 ALA A N 1
ATOM 779 C CA . ALA A 1 98 ? 10.523 -2.730 -2.545 1.00 88.81 98 ALA A CA 1
ATOM 780 C C . ALA A 1 98 ? 9.837 -3.571 -3.631 1.00 88.81 98 ALA A C 1
ATOM 782 O O . ALA A 1 98 ? 8.786 -4.158 -3.381 1.00 88.81 98 ALA A O 1
ATOM 783 N N . TYR A 1 99 ? 10.452 -3.676 -4.812 1.00 90.69 99 TYR A N 1
ATOM 784 C CA . TYR A 1 99 ? 9.936 -4.520 -5.885 1.00 90.69 99 TYR A CA 1
ATOM 785 C C . TYR A 1 99 ? 9.978 -6.007 -5.536 1.00 90.69 99 TYR A C 1
ATOM 787 O O . TYR A 1 99 ? 9.015 -6.716 -5.789 1.00 90.69 99 TYR A O 1
ATOM 795 N N . GLN A 1 100 ? 11.057 -6.476 -4.909 1.00 89.06 100 GLN A N 1
ATOM 796 C CA . GLN A 1 100 ? 11.169 -7.866 -4.457 1.00 89.06 100 GLN A CA 1
ATOM 797 C C . GLN A 1 100 ? 10.095 -8.214 -3.417 1.00 89.06 100 GLN A C 1
ATOM 799 O O . GLN A 1 100 ? 9.483 -9.279 -3.490 1.00 89.06 100 GLN A O 1
ATOM 804 N N . LEU A 1 101 ? 9.816 -7.304 -2.476 1.00 89.50 101 LEU A N 1
ATOM 805 C CA . LEU A 1 101 ? 8.705 -7.467 -1.531 1.00 89.50 101 LEU A CA 1
ATOM 806 C C . LEU A 1 101 ? 7.347 -7.518 -2.244 1.00 89.50 101 LEU A C 1
ATOM 808 O O . LEU A 1 101 ? 6.523 -8.365 -1.920 1.00 89.50 101 LEU A O 1
ATOM 812 N N . PHE A 1 102 ? 7.127 -6.661 -3.242 1.00 91.69 102 PHE A N 1
ATOM 813 C CA . PHE A 1 102 ? 5.915 -6.701 -4.061 1.00 91.69 102 PHE A CA 1
ATOM 814 C C . PHE A 1 102 ? 5.771 -8.023 -4.831 1.00 91.69 102 PHE A C 1
ATOM 816 O O . PHE A 1 102 ? 4.711 -8.642 -4.792 1.00 91.69 102 PHE A O 1
ATOM 823 N N . ASP A 1 103 ? 6.829 -8.469 -5.512 1.00 90.50 103 ASP A N 1
ATOM 824 C CA . ASP A 1 103 ? 6.797 -9.668 -6.353 1.00 90.50 103 ASP A CA 1
ATOM 825 C C . ASP A 1 103 ? 6.629 -10.944 -5.513 1.00 90.50 103 ASP A C 1
ATOM 827 O O . ASP A 1 103 ? 5.820 -11.808 -5.846 1.00 90.50 103 ASP A O 1
ATOM 831 N N . SER A 1 104 ? 7.290 -11.019 -4.353 1.00 90.25 104 SER A N 1
ATOM 832 C CA . SER A 1 104 ? 7.098 -12.128 -3.405 1.00 90.25 104 SER A CA 1
ATOM 833 C C . SER A 1 104 ? 5.675 -12.213 -2.836 1.00 90.25 104 SER A C 1
ATOM 835 O O . SER A 1 104 ? 5.200 -13.314 -2.572 1.00 90.25 104 SER A O 1
ATOM 837 N N . ALA A 1 105 ? 4.969 -11.085 -2.706 1.00 92.56 105 ALA A N 1
ATOM 838 C CA . ALA A 1 105 ? 3.585 -11.026 -2.227 1.00 92.56 105 ALA A CA 1
ATOM 839 C C . ALA A 1 105 ? 2.539 -11.033 -3.362 1.00 92.56 105 ALA A C 1
ATOM 841 O O . ALA A 1 105 ? 1.350 -10.821 -3.121 1.00 92.56 105 ALA A O 1
ATOM 842 N N . LYS A 1 106 ? 2.947 -11.259 -4.618 1.00 91.31 106 LYS A N 1
ATOM 843 C CA . LYS A 1 106 ? 2.094 -11.065 -5.804 1.00 91.31 106 LYS A CA 1
ATOM 844 C C . LYS A 1 106 ? 0.789 -11.861 -5.768 1.00 91.31 106 LYS A C 1
ATOM 846 O O . LYS A 1 106 ? -0.246 -11.336 -6.173 1.00 91.31 106 LYS A O 1
ATOM 851 N N . ASN A 1 107 ? 0.814 -13.098 -5.274 1.00 91.56 107 ASN A N 1
ATOM 852 C CA . ASN A 1 107 ? -0.391 -13.930 -5.175 1.00 91.56 107 ASN A CA 1
ATOM 853 C C . ASN A 1 107 ? -1.397 -13.355 -4.168 1.00 91.56 107 ASN A C 1
ATOM 855 O O . ASN A 1 107 ? -2.577 -13.217 -4.496 1.00 91.56 107 ASN A O 1
ATOM 859 N N . ASP A 1 108 ? -0.920 -12.939 -2.994 1.00 91.44 108 ASP A N 1
ATOM 860 C CA . ASP A 1 108 ? -1.752 -12.306 -1.965 1.00 91.44 108 ASP A CA 1
ATOM 861 C C . ASP A 1 108 ? -2.334 -10.982 -2.477 1.00 91.44 108 ASP A C 1
ATOM 863 O O . ASP A 1 108 ? -3.502 -10.672 -2.251 1.00 91.44 108 ASP A O 1
ATOM 867 N N . LEU A 1 109 ? -1.552 -10.225 -3.253 1.00 92.69 109 LEU A N 1
ATOM 868 C CA . LEU A 1 109 ? -1.994 -8.980 -3.884 1.00 92.69 109 LEU A CA 1
ATOM 869 C C . LEU A 1 109 ? -3.046 -9.200 -4.982 1.00 92.69 109 LEU A C 1
ATOM 871 O O . LEU A 1 109 ? -3.945 -8.375 -5.136 1.00 92.69 109 LEU A O 1
ATOM 875 N N . ILE A 1 110 ? -2.969 -10.296 -5.743 1.00 92.06 110 ILE A N 1
ATOM 876 C CA . ILE A 1 110 ? -4.002 -10.663 -6.728 1.00 92.06 110 ILE A CA 1
ATOM 877 C C . ILE A 1 110 ? -5.315 -11.012 -6.018 1.00 92.06 110 ILE A C 1
ATOM 879 O O . ILE A 1 110 ? -6.389 -10.590 -6.465 1.00 92.06 110 ILE A O 1
ATOM 883 N N . HIS A 1 111 ? -5.235 -11.737 -4.900 1.00 91.12 111 HIS A N 1
ATOM 884 C CA . HIS A 1 111 ? -6.400 -12.031 -4.073 1.00 91.12 111 HIS A CA 1
ATOM 885 C C . HIS A 1 111 ? -7.012 -10.742 -3.512 1.00 91.12 111 HIS A C 1
ATOM 887 O O . HIS A 1 111 ? -8.186 -10.463 -3.752 1.00 91.12 111 HIS A O 1
ATOM 893 N N . LEU A 1 112 ? -6.188 -9.896 -2.886 1.00 91.69 112 LEU A N 1
ATOM 894 C CA . LEU A 1 112 ? -6.594 -8.589 -2.370 1.00 91.69 112 LEU A CA 1
ATOM 895 C C . LEU A 1 112 ? -7.246 -7.721 -3.452 1.00 91.69 112 LEU A C 1
ATOM 897 O O . LEU A 1 112 ? -8.279 -7.111 -3.209 1.00 91.69 112 LEU A O 1
ATOM 901 N N . LYS A 1 113 ? -6.675 -7.661 -4.661 1.00 90.25 113 LYS A N 1
ATOM 902 C CA . LYS A 1 113 ? -7.257 -6.905 -5.781 1.00 90.25 113 LYS A CA 1
ATOM 903 C C . LYS A 1 113 ? -8.677 -7.377 -6.098 1.00 90.25 113 LYS A C 1
ATOM 905 O O . LYS A 1 113 ? -9.536 -6.554 -6.401 1.00 90.25 113 LYS A O 1
ATOM 910 N N . SER A 1 114 ? -8.913 -8.685 -6.043 1.00 88.69 114 SER A N 1
ATOM 911 C CA . SER A 1 114 ? -10.235 -9.264 -6.286 1.00 88.69 114 SER A CA 1
ATOM 912 C C . SER A 1 114 ? -11.217 -8.879 -5.178 1.00 88.69 114 SER A C 1
ATOM 914 O O . SER A 1 114 ? -12.326 -8.459 -5.483 1.00 88.69 114 SER A O 1
ATOM 916 N N . GLU A 1 115 ? -10.795 -8.934 -3.911 1.00 85.62 115 GLU A N 1
ATOM 917 C CA . GLU A 1 115 ? -11.603 -8.468 -2.775 1.00 85.62 115 GLU A CA 1
ATOM 918 C C . GLU A 1 115 ? -11.932 -6.974 -2.875 1.00 85.62 115 GLU A C 1
ATOM 920 O O . GLU A 1 115 ? -13.092 -6.594 -2.747 1.00 85.62 115 GLU A O 1
ATOM 925 N N . VAL A 1 116 ? -10.939 -6.130 -3.177 1.00 82.31 116 VAL A N 1
ATOM 926 C CA . VAL A 1 116 ? -11.119 -4.678 -3.329 1.00 82.31 116 VAL A CA 1
ATOM 927 C C . VAL A 1 116 ? -12.095 -4.345 -4.452 1.00 82.31 116 VAL A C 1
ATOM 929 O O . VAL A 1 116 ? -12.963 -3.496 -4.271 1.00 82.31 116 VAL A O 1
ATOM 932 N N . ASN A 1 117 ? -12.001 -5.039 -5.585 1.00 77.44 117 ASN A N 1
ATOM 933 C CA . ASN A 1 117 ? -12.917 -4.840 -6.706 1.00 77.44 117 ASN A CA 1
ATOM 934 C C . ASN A 1 117 ? -14.355 -5.291 -6.409 1.00 77.44 117 ASN A C 1
ATOM 936 O O . ASN A 1 117 ? -15.257 -4.856 -7.111 1.00 77.44 117 ASN A O 1
ATOM 940 N N . ASN A 1 118 ? -14.574 -6.132 -5.395 1.00 70.69 118 ASN A N 1
ATOM 941 C CA . ASN A 1 118 ? -15.915 -6.537 -4.966 1.00 70.69 118 ASN A CA 1
ATOM 942 C C . ASN A 1 118 ? -16.556 -5.540 -3.981 1.00 70.69 118 ASN A C 1
ATOM 944 O O . ASN A 1 118 ? -17.743 -5.667 -3.685 1.00 70.69 118 ASN A O 1
ATOM 948 N N . PHE A 1 119 ? -15.794 -4.576 -3.446 1.00 59.72 119 PHE A N 1
ATOM 949 C CA . PHE A 1 119 ? -16.317 -3.512 -2.576 1.00 59.72 119 PHE A CA 1
ATOM 950 C C . PHE A 1 119 ? -16.799 -2.270 -3.348 1.00 59.72 119 PHE A C 1
ATOM 952 O O . PHE A 1 119 ? -17.306 -1.337 -2.721 1.00 59.72 119 PHE A O 1
ATOM 959 N N . ILE A 1 120 ? -16.620 -2.243 -4.674 1.00 48.41 120 ILE A N 1
ATOM 960 C CA . ILE A 1 120 ? -17.015 -1.159 -5.592 1.00 48.41 120 ILE A CA 1
ATOM 961 C C . ILE A 1 120 ? -18.219 -1.624 -6.411 1.00 48.41 120 ILE A C 1
ATOM 963 O O . ILE A 1 120 ? -19.156 -0.812 -6.576 1.00 48.41 120 ILE A O 1
#

Organism: Brassica carinata (NCBI:txid52824)

InterPro domains:
  IPR044603 Senescence-associated carboxylesterase 101-like [PTHR46898] (3-116)

Sequence (120 aa):
MLKCLEFGKLVLKSDLLPNSWSKISEVYESTNRNQDSSLKIKIYPETKYTTVVFDAPLLRTNYPSDSASTTLSGTPDQNPFHFLYLEKIPSFSIHAPAYQLFDSAKNDLIHLKSEVNNFI

Foldseek 3Di:
DVVVVVVVVVVVVPCPVVVLVVVQVVVVVVDPLPPDQAWDWDWADDPPDIHIDIDHHDDPPPDDPVQQKDKQADDCVRDVVCVVDDPVRRIDIDGRVVVVNCVVCVVVVVVVVVVRVVVD

Radius of gyration: 17.86 Å; chains: 1; bounding box: 43×44×44 Å

Secondary structure (DSSP, 8-state):
-HHHHHHHHHHHHTSHHHHHHHHHHHHHHHS-TTT--SPEEEEEE-SS-EEEEEEPPPP-TT--GGGSEEEEESSTTT-TTGGG-BTTB-EEEEEHHHHHHHHHTHHHHHHHHHHHHT--